Protein AF-A0A3P6AE21-F1 (afdb_monomer_lite)

Structure (mmCIF, N/CA/C/O backbone):
data_AF-A0A3P6AE21-F1
#
_entry.id   AF-A0A3P6AE21-F1
#
loop_
_atom_site.group_PDB
_atom_site.id
_atom_site.type_symbol
_atom_site.label_atom_id
_atom_site.label_alt_id
_atom_site.label_comp_id
_atom_site.label_asym_id
_atom_site.label_entity_id
_atom_site.label_seq_id
_atom_site.pdbx_PDB_ins_code
_atom_site.Cartn_x
_atom_site.Cartn_y
_atom_site.Cartn_z
_atom_site.occupancy
_atom_site.B_iso_or_equiv
_atom_site.auth_seq_id
_atom_site.auth_comp_id
_atom_site.auth_asym_id
_atom_site.auth_atom_id
_atom_site.pdbx_PDB_model_num
ATOM 1 N N . VAL A 1 1 ? 27.536 -0.405 -9.363 1.00 46.72 1 VAL A N 1
ATOM 2 C CA . VAL A 1 1 ? 26.654 0.353 -8.445 1.00 46.72 1 VAL A CA 1
ATOM 3 C C . VAL A 1 1 ? 25.291 0.403 -9.102 1.00 46.72 1 VAL A C 1
ATOM 5 O O . VAL A 1 1 ? 25.214 0.906 -10.214 1.00 46.72 1 VAL A O 1
ATOM 8 N N . VAL A 1 2 ? 24.264 -0.208 -8.501 1.00 55.75 2 VAL A N 1
ATOM 9 C CA . VAL A 1 2 ? 22.882 -0.083 -9.000 1.00 55.75 2 VAL A CA 1
ATOM 10 C C . VAL A 1 2 ? 22.559 1.412 -9.013 1.00 55.75 2 VAL A C 1
ATOM 12 O O . VAL A 1 2 ? 22.820 2.058 -7.994 1.00 55.75 2 VAL A O 1
ATOM 15 N N . PRO A 1 3 ? 22.088 1.996 -10.129 1.00 57.56 3 PRO A N 1
ATOM 16 C CA . PRO A 1 3 ? 21.729 3.402 -10.128 1.00 57.56 3 PRO A CA 1
ATOM 17 C C . PRO A 1 3 ? 20.688 3.596 -9.028 1.00 57.56 3 PRO A C 1
ATOM 19 O O . PRO A 1 3 ? 19.675 2.895 -9.006 1.00 57.56 3 PRO A O 1
ATOM 22 N N . LEU A 1 4 ? 20.971 4.498 -8.085 1.00 55.62 4 LEU A N 1
ATOM 23 C CA . LEU A 1 4 ? 20.009 4.934 -7.082 1.00 55.62 4 LEU A CA 1
ATOM 24 C C . LEU A 1 4 ? 18.908 5.675 -7.838 1.00 55.62 4 LEU A C 1
ATOM 26 O O . LEU A 1 4 ? 18.928 6.901 -7.928 1.00 55.62 4 LEU A O 1
ATOM 30 N N . ARG A 1 5 ? 17.984 4.928 -8.451 1.00 60.38 5 ARG A N 1
ATOM 31 C CA . ARG A 1 5 ? 16.749 5.502 -8.961 1.00 60.38 5 ARG A CA 1
ATOM 32 C C . ARG A 1 5 ? 16.083 6.121 -7.739 1.00 60.38 5 ARG A C 1
ATOM 34 O O . ARG A 1 5 ? 15.877 5.413 -6.746 1.00 60.38 5 ARG A O 1
ATOM 41 N N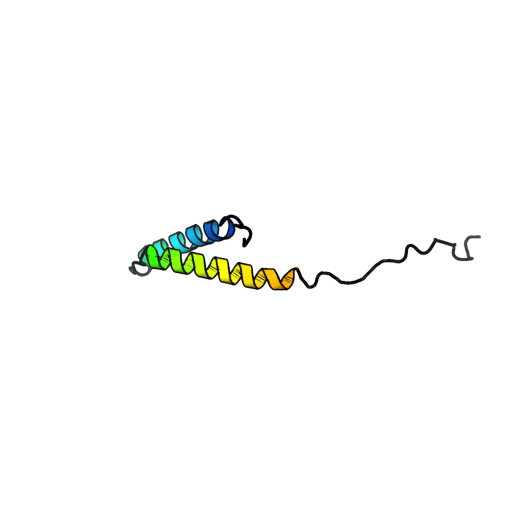 . PRO A 1 6 ? 15.879 7.442 -7.728 1.00 56.81 6 PRO A N 1
ATOM 42 C CA . PRO A 1 6 ? 15.331 8.087 -6.558 1.00 56.81 6 PRO A CA 1
ATOM 43 C C . PRO A 1 6 ? 13.982 7.444 -6.237 1.00 56.81 6 PRO A C 1
ATOM 45 O O . PRO A 1 6 ? 13.210 7.111 -7.129 1.00 56.81 6 PRO A O 1
ATOM 48 N N . GLN A 1 7 ? 13.725 7.246 -4.946 1.00 65.00 7 GLN A N 1
ATOM 49 C CA . GLN A 1 7 ? 12.584 6.508 -4.385 1.00 65.00 7 GLN A CA 1
ATOM 50 C C . GLN A 1 7 ? 11.227 7.201 -4.645 1.00 65.00 7 GLN A C 1
ATOM 52 O O . GLN A 1 7 ? 10.262 6.961 -3.919 1.00 65.00 7 GLN A O 1
ATOM 57 N N . PHE A 1 8 ? 11.156 8.104 -5.629 1.00 76.12 8 PHE A N 1
ATOM 58 C CA . PHE A 1 8 ? 9.982 8.904 -5.956 1.00 76.12 8 PHE A CA 1
ATOM 59 C C . PHE A 1 8 ? 8.773 8.027 -6.256 1.00 76.12 8 PHE A C 1
ATOM 61 O O . PHE A 1 8 ? 7.672 8.377 -5.839 1.00 76.12 8 PHE A O 1
ATOM 68 N N . ASP A 1 9 ? 8.988 6.853 -6.847 1.00 84.38 9 ASP A N 1
ATOM 69 C CA . ASP A 1 9 ? 7.916 5.904 -7.145 1.00 84.38 9 ASP A CA 1
ATOM 70 C C . ASP A 1 9 ? 7.248 5.370 -5.872 1.00 84.38 9 ASP A C 1
ATOM 72 O O . ASP A 1 9 ? 6.078 5.016 -5.905 1.00 84.38 9 ASP A O 1
ATOM 76 N N . THR A 1 10 ? 7.944 5.351 -4.728 1.00 91.12 10 THR A N 1
ATOM 77 C CA . THR A 1 10 ? 7.420 4.830 -3.453 1.00 91.12 10 THR A CA 1
ATOM 78 C C . THR A 1 10 ? 6.560 5.850 -2.703 1.00 91.12 10 THR A C 1
ATOM 80 O O . THR A 1 10 ? 5.629 5.472 -1.991 1.00 91.12 10 THR A O 1
ATOM 83 N N . PHE A 1 11 ? 6.828 7.150 -2.862 1.00 92.81 11 PHE A N 1
ATOM 84 C CA . PHE A 1 11 ? 6.086 8.217 -2.180 1.00 92.81 11 PHE A CA 1
ATOM 85 C C . PHE A 1 11 ? 4.556 8.157 -2.386 1.00 92.81 11 PHE A C 1
ATOM 87 O O . PHE A 1 11 ? 3.835 8.165 -1.380 1.00 92.81 11 PHE A O 1
ATOM 94 N N . PRO A 1 12 ? 4.017 8.037 -3.620 1.00 95.00 12 PRO A N 1
ATOM 95 C CA . PRO A 1 12 ? 2.570 7.941 -3.817 1.00 95.00 12 PRO A CA 1
ATOM 96 C C . PRO A 1 12 ? 1.962 6.706 -3.134 1.00 95.00 12 PRO A C 1
ATOM 98 O O . PRO A 1 12 ? 0.875 6.800 -2.557 1.00 95.00 12 PRO A O 1
ATOM 101 N N . TRP A 1 13 ? 2.675 5.573 -3.105 1.00 96.06 13 TRP A N 1
ATOM 102 C CA . TRP A 1 13 ? 2.227 4.374 -2.390 1.00 96.06 13 TRP A CA 1
ATOM 103 C C . TRP A 1 13 ? 2.153 4.595 -0.8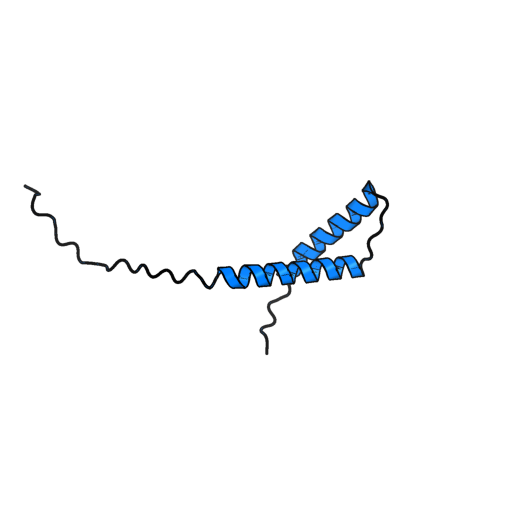79 1.00 96.06 13 TRP A C 1
ATOM 105 O O . TRP A 1 13 ? 1.186 4.160 -0.253 1.00 96.06 13 TRP A O 1
ATOM 115 N N . ILE A 1 14 ? 3.109 5.318 -0.288 1.00 96.25 14 ILE A N 1
ATOM 116 C CA . ILE A 1 14 ? 3.074 5.669 1.141 1.00 96.25 14 ILE A CA 1
ATOM 117 C C . ILE A 1 14 ? 1.827 6.506 1.449 1.00 96.25 14 ILE A C 1
ATOM 119 O O . ILE A 1 14 ? 1.068 6.162 2.358 1.00 96.25 14 ILE A O 1
ATOM 123 N N . CYS A 1 15 ? 1.560 7.562 0.671 1.00 97.31 15 CYS A N 1
ATOM 124 C CA . CYS A 1 15 ? 0.363 8.391 0.843 1.00 97.31 15 CYS A CA 1
ATOM 125 C C . CYS A 1 15 ? -0.927 7.566 0.730 1.00 97.31 15 CYS A C 1
ATOM 127 O O . CYS A 1 15 ? -1.827 7.689 1.567 1.00 97.31 15 CYS A O 1
ATOM 129 N N . TRP A 1 16 ? -1.001 6.685 -0.269 1.00 97.56 16 TRP A N 1
ATOM 130 C CA . TRP A 1 16 ? -2.146 5.807 -0.488 1.00 97.56 16 TRP A CA 1
ATOM 131 C C . TRP A 1 16 ? -2.379 4.840 0.678 1.00 97.56 16 TRP A C 1
ATOM 133 O O . TRP A 1 16 ? -3.505 4.686 1.156 1.00 97.56 16 TRP A O 1
ATOM 143 N N . TYR A 1 17 ? -1.325 4.197 1.182 1.00 98.12 17 TYR A N 1
ATOM 144 C CA . TYR A 1 17 ? -1.438 3.249 2.289 1.00 98.12 17 TYR A CA 1
ATOM 145 C C . TYR A 1 17 ? -1.729 3.930 3.633 1.00 98.12 17 TYR A C 1
ATOM 147 O O . TYR A 1 17 ? -2.512 3.383 4.411 1.00 98.12 17 TYR A O 1
ATOM 155 N N . ILE A 1 18 ? -1.236 5.150 3.874 1.00 98.19 18 ILE A N 1
ATOM 156 C CA . ILE A 1 18 ? -1.657 5.966 5.028 1.00 98.19 18 ILE A CA 1
ATOM 157 C C . ILE A 1 18 ? -3.155 6.281 4.943 1.00 98.19 18 ILE A C 1
ATOM 159 O O . ILE A 1 18 ? -3.880 6.122 5.929 1.00 98.19 18 ILE A O 1
ATOM 163 N N . TRP A 1 19 ? -3.643 6.687 3.767 1.00 98.44 19 TRP A N 1
ATOM 164 C CA . TRP A 1 19 ? -5.068 6.947 3.555 1.00 98.44 19 TRP A CA 1
ATOM 165 C C . TRP A 1 19 ? -5.918 5.693 3.821 1.00 98.44 19 TRP A C 1
ATOM 167 O O . TRP A 1 19 ? -6.906 5.769 4.557 1.00 98.44 19 TRP A O 1
ATOM 177 N N . LYS A 1 20 ? -5.494 4.522 3.322 1.00 97.88 20 LYS A N 1
ATOM 178 C CA . LYS A 1 20 ? -6.156 3.233 3.594 1.00 97.88 20 LYS A CA 1
ATOM 179 C C . LYS A 1 20 ? -6.158 2.889 5.083 1.00 97.88 20 LYS A C 1
ATOM 181 O O . LYS A 1 20 ? -7.211 2.544 5.613 1.00 97.88 20 LYS A O 1
ATOM 186 N N . ALA A 1 21 ? -5.020 3.008 5.769 1.00 98.19 21 ALA A N 1
ATOM 187 C CA . ALA A 1 21 ? -4.902 2.725 7.200 1.00 98.19 21 ALA A CA 1
ATOM 188 C C . ALA A 1 21 ? -5.816 3.633 8.039 1.00 98.19 21 ALA A C 1
ATOM 190 O O . ALA A 1 21 ? -6.536 3.153 8.918 1.00 98.19 21 ALA A O 1
ATOM 191 N N . ARG A 1 22 ? -5.860 4.934 7.719 1.00 98.06 22 ARG A N 1
ATOM 192 C CA . ARG A 1 22 ? -6.766 5.898 8.360 1.00 98.06 22 ARG A CA 1
ATOM 193 C C . ARG A 1 22 ? -8.229 5.508 8.161 1.00 98.06 22 ARG A C 1
ATOM 195 O O . ARG A 1 22 ? -8.997 5.520 9.119 1.00 98.06 22 ARG A O 1
ATOM 202 N N . ASN A 1 23 ? -8.613 5.150 6.939 1.00 98.38 23 ASN A N 1
ATOM 203 C CA . ASN A 1 23 ? -9.988 4.767 6.634 1.00 98.38 23 ASN A CA 1
ATOM 204 C C . ASN A 1 23 ? -10.365 3.431 7.289 1.00 98.38 23 ASN A C 1
ATOM 206 O O . ASN A 1 23 ? -11.461 3.303 7.819 1.00 98.38 23 ASN A O 1
ATOM 210 N N . ASN A 1 24 ? -9.456 2.457 7.332 1.00 98.00 24 ASN A N 1
ATOM 211 C CA . ASN A 1 24 ? -9.692 1.177 8.000 1.00 98.00 24 ASN A CA 1
ATOM 212 C C . ASN A 1 24 ? -9.912 1.366 9.511 1.00 98.00 24 ASN A C 1
ATOM 214 O O . ASN A 1 24 ? -10.823 0.775 10.090 1.00 98.00 24 ASN A O 1
ATOM 218 N N . LYS A 1 25 ? -9.159 2.281 10.132 1.00 97.38 25 LYS A N 1
ATOM 219 C CA . LYS A 1 25 ? -9.405 2.693 11.517 1.00 97.38 25 LYS A CA 1
ATOM 220 C C . LYS A 1 25 ? -10.772 3.360 11.678 1.00 97.38 25 LYS A C 1
ATOM 222 O O . LYS A 1 25 ? -11.482 3.036 12.622 1.00 97.38 25 LYS A O 1
ATOM 227 N N . LEU A 1 26 ? -11.134 4.276 10.778 1.00 97.81 26 LEU A N 1
ATOM 228 C CA . LEU A 1 26 ? -12.376 5.047 10.872 1.00 97.81 26 LEU A CA 1
ATOM 229 C C . LEU A 1 26 ? -13.631 4.186 10.671 1.00 97.81 26 LEU A C 1
ATOM 231 O O . LEU A 1 26 ? -14.582 4.321 11.430 1.00 97.81 26 LEU A O 1
ATOM 235 N N . PHE A 1 27 ? -13.631 3.313 9.664 1.00 98.12 27 PHE A N 1
ATOM 236 C CA . PHE A 1 27 ? -14.818 2.550 9.268 1.00 98.12 27 PHE A CA 1
ATOM 237 C C . PHE A 1 27 ? -14.895 1.162 9.909 1.00 98.12 27 PHE A C 1
ATOM 239 O O . PHE A 1 27 ? -15.993 0.674 10.152 1.00 98.12 27 PHE A O 1
ATOM 246 N N . ASN A 1 28 ? -13.753 0.536 10.216 1.00 97.44 28 ASN A N 1
ATOM 247 C CA . ASN A 1 28 ? -13.711 -0.836 10.738 1.00 97.44 28 ASN A CA 1
ATOM 248 C C . ASN A 1 28 ? -13.121 -0.933 12.154 1.00 97.44 28 ASN A C 1
ATOM 250 O O . ASN A 1 28 ? -12.994 -2.039 12.677 1.00 97.44 28 ASN A O 1
ATOM 254 N N . GLY A 1 29 ? -12.685 0.180 12.757 1.00 97.06 29 GLY A N 1
ATOM 255 C CA . GLY A 1 29 ? -12.040 0.190 14.076 1.00 97.06 29 GLY A CA 1
ATOM 256 C C . GLY A 1 29 ? -10.669 -0.498 14.123 1.00 97.06 29 GLY A C 1
ATOM 257 O O . GLY A 1 29 ? -10.108 -0.670 15.203 1.00 97.06 29 GLY A O 1
ATOM 258 N N . LYS A 1 30 ? -10.109 -0.903 12.974 1.00 96.81 30 LYS A N 1
ATOM 259 C CA . LYS A 1 30 ? -8.841 -1.642 12.903 1.00 96.81 30 LYS A CA 1
ATOM 260 C C . LYS A 1 30 ? -7.666 -0.682 12.774 1.00 96.81 30 LYS A C 1
ATOM 262 O O . LYS A 1 30 ? -7.574 0.074 11.809 1.00 96.81 30 LYS A O 1
ATOM 267 N N . VAL A 1 31 ? -6.745 -0.738 13.731 1.00 96.38 31 VAL A N 1
ATOM 268 C CA . VAL A 1 31 ? -5.498 0.032 13.686 1.00 96.38 31 VAL A CA 1
ATOM 269 C C . VAL A 1 31 ? -4.444 -0.779 12.940 1.00 96.38 31 VAL A C 1
ATOM 271 O O . VAL A 1 31 ? -4.125 -1.894 13.336 1.00 96.38 31 VAL A O 1
ATOM 274 N N . VAL A 1 32 ? -3.913 -0.206 11.862 1.00 96.81 32 VAL A N 1
ATOM 275 C CA . VAL A 1 32 ? -2.783 -0.768 11.111 1.00 96.81 32 VAL A CA 1
ATOM 276 C C . VAL A 1 32 ? -1.501 -0.119 11.622 1.00 96.81 32 VAL A C 1
ATOM 278 O O . VAL A 1 32 ? -1.469 1.097 11.831 1.00 96.81 32 VAL A O 1
ATOM 281 N N . SER A 1 33 ? -0.454 -0.915 11.840 1.00 97.75 33 SER A N 1
ATOM 282 C CA . SER A 1 33 ? 0.825 -0.395 12.315 1.00 97.75 33 SER A CA 1
ATOM 283 C C . SER A 1 33 ? 1.472 0.518 11.263 1.00 97.75 33 SER A C 1
ATOM 285 O O . SER A 1 33 ? 1.411 0.218 10.064 1.00 97.75 33 SER A O 1
ATOM 287 N N . PRO A 1 34 ? 2.135 1.618 11.665 1.00 96.19 34 PRO A N 1
ATOM 288 C CA . PRO A 1 34 ? 2.903 2.446 10.739 1.00 96.19 34 PRO A CA 1
ATOM 289 C C . PRO A 1 34 ? 3.996 1.662 10.001 1.00 96.19 34 PRO A C 1
ATOM 291 O O . PRO A 1 34 ? 4.242 1.932 8.827 1.00 96.19 34 PRO A O 1
ATOM 294 N N . ILE A 1 35 ? 4.618 0.672 10.660 1.00 97.44 35 ILE A N 1
ATOM 295 C CA . ILE A 1 35 ? 5.658 -0.154 10.029 1.00 97.44 35 ILE A CA 1
ATOM 296 C C . ILE A 1 35 ? 5.066 -1.046 8.935 1.00 97.44 35 ILE A C 1
ATOM 298 O O . ILE A 1 35 ? 5.570 -1.032 7.815 1.00 97.44 35 ILE A O 1
ATOM 302 N N . ASP A 1 36 ? 3.940 -1.709 9.212 1.00 97.19 36 ASP A N 1
ATOM 303 C CA . ASP A 1 36 ? 3.232 -2.545 8.236 1.00 97.19 36 ASP A CA 1
ATOM 304 C C . ASP A 1 36 ? 2.774 -1.696 7.043 1.00 97.19 36 ASP A C 1
ATOM 306 O O . ASP A 1 36 ? 2.901 -2.097 5.890 1.00 97.19 36 ASP A O 1
ATOM 310 N N . THR A 1 37 ? 2.292 -0.477 7.310 1.00 97.00 37 THR A N 1
ATOM 311 C CA . THR A 1 37 ? 1.888 0.492 6.278 1.00 97.00 37 THR A CA 1
ATOM 312 C C . THR A 1 37 ? 3.054 0.827 5.344 1.00 97.00 37 THR A C 1
ATOM 314 O O . THR A 1 37 ? 2.883 0.832 4.124 1.00 97.00 37 THR A O 1
ATOM 317 N N . LEU A 1 38 ? 4.244 1.079 5.902 1.00 96.12 38 LEU A N 1
ATOM 318 C CA . LEU A 1 38 ? 5.448 1.376 5.125 1.00 96.12 38 LEU A CA 1
ATOM 319 C C . LEU A 1 38 ? 5.929 0.155 4.332 1.00 96.12 38 LEU A C 1
ATOM 321 O O . LEU A 1 38 ? 6.290 0.289 3.162 1.00 96.12 38 LEU A O 1
ATOM 325 N N . GLN A 1 39 ? 5.910 -1.032 4.942 1.00 96.69 39 GLN A N 1
ATOM 326 C CA . GLN A 1 39 ? 6.286 -2.281 4.279 1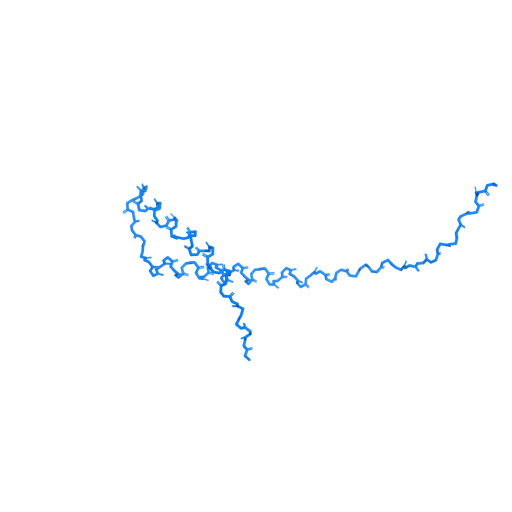.00 96.69 39 GLN A CA 1
ATOM 327 C C . GLN A 1 39 ? 5.369 -2.577 3.093 1.00 96.69 39 GLN A C 1
ATOM 329 O O . GLN A 1 39 ? 5.860 -2.824 1.994 1.00 96.69 39 GLN A O 1
ATOM 334 N N . HIS A 1 40 ? 4.053 -2.467 3.277 1.00 96.88 40 HIS A N 1
ATOM 335 C CA . HIS A 1 40 ? 3.093 -2.639 2.192 1.00 96.88 40 HIS A CA 1
ATOM 336 C C . HIS A 1 40 ? 3.302 -1.635 1.057 1.00 96.88 40 HIS A C 1
ATOM 338 O O . HIS A 1 40 ? 3.315 -2.032 -0.104 1.00 96.88 40 HIS A O 1
ATOM 344 N N . ALA A 1 41 ? 3.507 -0.354 1.374 1.00 96.56 41 ALA A N 1
ATOM 345 C CA . ALA A 1 41 ? 3.786 0.658 0.358 1.00 96.56 41 ALA A CA 1
ATOM 346 C C . ALA A 1 41 ? 5.067 0.352 -0.435 1.00 96.56 41 ALA A C 1
ATOM 348 O O . ALA A 1 41 ? 5.091 0.503 -1.653 1.00 96.56 41 ALA A O 1
ATOM 349 N N . SER A 1 42 ? 6.118 -0.103 0.252 1.00 94.44 42 SER A N 1
ATOM 350 C CA . SER A 1 42 ? 7.419 -0.393 -0.360 1.00 94.44 42 SER A CA 1
ATOM 351 C C . SER A 1 42 ? 7.362 -1.621 -1.270 1.00 94.44 42 SER A C 1
ATOM 353 O O . SER A 1 42 ? 7.884 -1.583 -2.383 1.00 94.44 42 SER A O 1
ATOM 355 N N . LEU A 1 43 ? 6.690 -2.684 -0.816 1.00 95.56 43 LEU A N 1
ATOM 356 C CA . LEU A 1 43 ? 6.474 -3.902 -1.597 1.00 95.56 43 LEU A CA 1
ATOM 357 C C . LEU A 1 43 ? 5.652 -3.620 -2.854 1.00 95.56 43 LEU A C 1
ATOM 359 O O . LEU A 1 43 ? 6.018 -4.067 -3.935 1.00 95.56 43 LEU A O 1
ATOM 363 N N . GLU A 1 44 ? 4.576 -2.844 -2.732 1.00 96.00 44 GLU A N 1
ATOM 364 C CA . GLU A 1 44 ? 3.724 -2.504 -3.872 1.00 96.00 44 GLU A CA 1
ATOM 365 C C . GLU A 1 44 ? 4.476 -1.665 -4.913 1.00 96.00 44 GLU A C 1
ATOM 367 O O . GLU A 1 44 ? 4.418 -1.959 -6.105 1.00 96.00 44 GLU A O 1
ATOM 372 N N . ALA A 1 45 ? 5.256 -0.677 -4.461 1.00 93.62 45 ALA A N 1
ATOM 373 C CA . ALA A 1 45 ? 6.098 0.135 -5.335 1.00 93.62 45 ALA A CA 1
ATOM 374 C C . ALA A 1 45 ? 7.121 -0.713 -6.106 1.00 93.62 45 ALA A C 1
ATOM 376 O O . ALA A 1 45 ? 7.367 -0.485 -7.290 1.00 93.62 45 ALA A O 1
ATOM 377 N N . GLU A 1 46 ? 7.727 -1.700 -5.442 1.00 92.00 46 GLU A N 1
ATOM 378 C CA . GLU A 1 46 ? 8.660 -2.629 -6.074 1.00 92.00 46 GLU A CA 1
ATOM 379 C C . GLU A 1 46 ? 7.972 -3.576 -7.060 1.00 92.00 46 GLU A C 1
ATOM 381 O O . GLU A 1 46 ? 8.484 -3.768 -8.163 1.00 92.00 46 GLU A O 1
ATOM 386 N N . CYS A 1 47 ? 6.827 -4.150 -6.687 1.00 93.25 47 CYS A N 1
ATOM 387 C CA . CYS A 1 47 ? 6.044 -5.020 -7.560 1.00 93.25 47 CYS A CA 1
ATOM 388 C C . CYS A 1 47 ? 5.612 -4.287 -8.829 1.00 93.25 47 CYS A C 1
ATOM 390 O O . CYS A 1 47 ? 5.789 -4.815 -9.925 1.00 93.25 47 CYS A O 1
ATOM 392 N N . TRP A 1 48 ? 5.107 -3.061 -8.681 1.00 91.62 48 TRP A N 1
ATOM 393 C CA . TRP A 1 48 ? 4.685 -2.241 -9.808 1.00 91.62 48 TRP A CA 1
ATOM 394 C C . TRP A 1 48 ? 5.859 -1.923 -10.734 1.00 91.62 48 TRP A C 1
ATOM 396 O O . TRP A 1 48 ? 5.794 -2.212 -11.923 1.00 91.62 48 TRP A O 1
ATOM 406 N N . ARG A 1 49 ? 6.987 -1.459 -10.181 1.00 88.38 49 ARG A N 1
ATOM 407 C CA . ARG A 1 49 ? 8.200 -1.189 -10.963 1.00 88.38 49 ARG A CA 1
ATOM 408 C C . ARG A 1 49 ? 8.670 -2.415 -11.756 1.00 88.38 49 ARG A C 1
ATOM 410 O O . ARG A 1 49 ? 8.933 -2.301 -12.946 1.00 88.38 49 ARG A O 1
ATOM 417 N N . LYS A 1 50 ? 8.733 -3.592 -11.122 1.00 88.94 50 LYS A N 1
ATOM 418 C CA . LYS A 1 50 ? 9.139 -4.847 -11.787 1.00 88.94 50 LYS A CA 1
ATOM 419 C C . LYS A 1 50 ? 8.169 -5.292 -12.882 1.00 88.94 50 LYS A C 1
ATOM 421 O O . LYS A 1 50 ? 8.585 -5.995 -13.801 1.00 88.94 50 LYS A O 1
ATOM 426 N N . ALA A 1 51 ? 6.884 -4.964 -12.752 1.00 89.62 51 ALA A N 1
ATOM 427 C CA . ALA A 1 51 ? 5.891 -5.253 -13.779 1.00 89.62 51 ALA A CA 1
ATOM 428 C C . ALA A 1 51 ? 6.102 -4.347 -15.001 1.00 89.62 51 ALA A C 1
ATOM 430 O O . ALA A 1 51 ? 6.184 -4.855 -16.115 1.00 89.62 51 ALA A O 1
ATOM 431 N N . THR A 1 52 ? 6.306 -3.046 -14.778 1.00 84.62 52 THR A N 1
ATOM 432 C CA . THR A 1 52 ? 6.508 -2.055 -15.845 1.00 84.62 52 THR A CA 1
ATOM 433 C C . THR A 1 52 ? 7.840 -2.234 -16.585 1.00 84.62 52 THR A C 1
ATOM 435 O O . THR A 1 52 ? 7.899 -2.059 -17.796 1.00 84.62 52 THR A O 1
ATOM 438 N N . GLU A 1 53 ? 8.906 -2.676 -15.904 1.00 78.62 53 GLU A N 1
ATOM 439 C CA . GLU A 1 53 ? 10.221 -2.945 -16.521 1.00 78.62 53 GLU A CA 1
ATOM 440 C C . GLU A 1 53 ? 10.182 -3.977 -17.671 1.00 78.62 53 GLU A C 1
ATOM 442 O O . GLU A 1 53 ? 11.085 -3.994 -18.504 1.00 78.62 53 GLU A O 1
ATOM 447 N N . LYS A 1 54 ? 9.168 -4.852 -17.729 1.00 59.53 54 LYS A N 1
ATOM 448 C CA . LYS A 1 54 ? 9.034 -5.872 -18.787 1.00 59.53 54 LYS A CA 1
ATOM 449 C C . LYS A 1 54 ? 8.271 -5.385 -20.017 1.00 59.53 54 LYS A C 1
ATOM 451 O O . LYS A 1 54 ? 8.372 -6.012 -21.070 1.00 59.53 54 LYS A O 1
ATOM 456 N N . GLU A 1 55 ? 7.501 -4.313 -19.882 1.00 58.25 55 GLU A N 1
ATOM 457 C CA . GLU A 1 55 ? 6.662 -3.793 -20.961 1.00 58.25 55 GLU A CA 1
ATOM 458 C C . GLU A 1 55 ? 7.469 -2.883 -21.899 1.00 58.25 55 GLU A C 1
ATOM 460 O O . GLU A 1 55 ? 7.294 -2.964 -23.109 1.00 58.25 55 GLU A O 1
ATOM 465 N N . GLU A 1 56 ? 8.459 -2.145 -21.385 1.00 56.50 56 GLU A N 1
ATOM 466 C CA . GLU A 1 56 ? 9.299 -1.243 -22.199 1.00 56.50 56 GLU A CA 1
ATOM 467 C C . GLU A 1 56 ? 10.339 -1.958 -23.089 1.00 56.50 56 GLU A C 1
ATOM 469 O O . GLU A 1 56 ? 10.981 -1.328 -23.922 1.00 56.50 56 GLU A O 1
ATOM 474 N N . ALA A 1 57 ? 10.519 -3.276 -22.947 1.00 55.88 57 ALA A N 1
ATOM 475 C CA . ALA A 1 57 ? 11.459 -4.057 -23.763 1.00 55.88 57 ALA A CA 1
ATOM 476 C C . ALA A 1 57 ? 10.837 -4.644 -25.050 1.00 55.88 57 ALA A C 1
ATOM 478 O O . ALA A 1 57 ? 11.511 -5.385 -25.760 1.00 55.88 57 ALA A O 1
ATOM 479 N N . ASN A 1 58 ? 9.562 -4.357 -25.340 1.00 48.38 58 ASN A N 1
ATOM 480 C CA . ASN A 1 58 ? 8.850 -4.854 -26.527 1.00 48.38 58 ASN A CA 1
ATOM 481 C C . ASN A 1 58 ? 8.339 -3.717 -27.435 1.00 48.38 58 ASN A C 1
ATOM 483 O O . ASN A 1 58 ? 7.329 -3.888 -28.112 1.00 48.38 58 ASN A O 1
ATOM 487 N N . GLU A 1 59 ? 9.026 -2.572 -27.465 1.00 50.53 59 GLU A N 1
ATOM 488 C CA . GLU A 1 59 ? 8.792 -1.508 -28.461 1.00 50.53 59 GLU A CA 1
ATOM 489 C C . GLU A 1 59 ? 9.846 -1.491 -29.585 1.00 50.53 59 GLU A C 1
ATOM 491 O O . GLU A 1 59 ? 9.932 -0.532 -30.340 1.00 50.53 59 GLU A O 1
ATOM 496 N N . ASP A 1 60 ? 10.594 -2.582 -29.776 1.00 49.84 60 ASP A N 1
ATOM 497 C CA . ASP A 1 60 ? 11.317 -2.828 -31.029 1.00 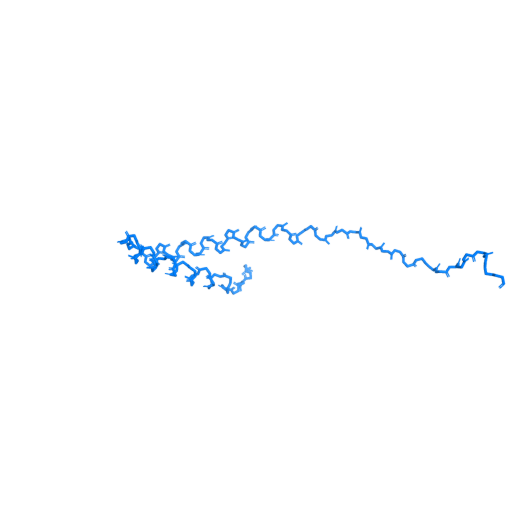49.84 60 ASP A CA 1
ATOM 498 C C . ASP A 1 60 ? 10.384 -3.554 -32.016 1.00 49.84 60 ASP A C 1
ATOM 500 O O . ASP A 1 60 ? 10.613 -4.705 -32.397 1.00 49.84 60 ASP A O 1
ATOM 504 N N . HIS A 1 61 ? 9.284 -2.902 -32.411 1.00 51.44 61 HIS A N 1
ATOM 505 C CA . HIS A 1 61 ? 8.660 -3.237 -33.688 1.00 51.44 61 HIS A CA 1
ATOM 506 C C . HIS A 1 61 ? 9.351 -2.408 -34.764 1.00 51.44 61 HIS A C 1
ATOM 508 O O . HIS A 1 61 ? 9.099 -1.218 -34.938 1.00 51.44 61 HIS A O 1
ATOM 514 N N . ASP A 1 62 ? 10.278 -3.088 -35.427 1.00 51.50 62 ASP A N 1
ATOM 515 C CA . ASP A 1 62 ? 10.684 -2.876 -36.806 1.00 51.50 62 ASP A CA 1
ATOM 516 C C . ASP A 1 62 ? 9.473 -2.504 -37.681 1.00 51.50 62 ASP A C 1
ATOM 518 O O . ASP A 1 62 ? 8.717 -3.359 -38.129 1.00 51.50 62 ASP A O 1
ATOM 522 N N . ASP A 1 63 ? 9.272 -1.208 -37.889 1.00 48.00 63 ASP A N 1
ATOM 523 C CA . ASP A 1 63 ? 8.674 -0.692 -39.112 1.00 48.00 63 ASP A CA 1
ATOM 524 C C . ASP A 1 63 ? 9.467 0.560 -39.482 1.00 48.00 63 ASP A C 1
ATOM 526 O O . ASP A 1 63 ? 9.153 1.683 -39.093 1.00 48.00 63 ASP A O 1
ATOM 530 N N . SER A 1 64 ? 10.593 0.349 -40.167 1.00 43.47 64 SER A N 1
ATOM 531 C CA . SER A 1 64 ? 11.068 1.354 -41.112 1.00 43.47 64 SER A CA 1
ATOM 532 C C . SER A 1 64 ? 10.060 1.405 -42.257 1.00 43.47 64 SER A C 1
ATOM 534 O O . SER A 1 64 ? 10.046 0.464 -43.052 1.00 43.47 64 SER A O 1
ATOM 536 N N . PRO A 1 65 ? 9.313 2.501 -42.478 1.00 45.47 65 PRO A N 1
ATOM 537 C CA . PRO A 1 65 ? 8.861 2.775 -43.820 1.00 45.47 65 PRO A CA 1
ATOM 538 C C . PRO A 1 65 ? 10.122 3.187 -44.570 1.00 45.47 65 PRO A C 1
ATOM 540 O O . PRO A 1 65 ? 10.671 4.276 -44.384 1.00 45.47 65 PRO A O 1
ATOM 543 N N . THR A 1 66 ? 10.630 2.264 -45.378 1.00 38.69 66 THR A N 1
ATOM 544 C CA . THR A 1 66 ? 11.461 2.575 -46.529 1.00 38.69 66 THR A CA 1
ATOM 545 C C . THR A 1 66 ? 10.892 3.833 -47.187 1.00 38.69 66 THR A C 1
ATOM 547 O O . THR A 1 66 ? 9.809 3.801 -47.761 1.00 38.69 66 THR A O 1
ATOM 550 N N . THR A 1 67 ? 11.601 4.961 -47.082 1.00 49.97 67 THR A N 1
ATOM 551 C CA . THR A 1 67 ? 11.378 6.128 -47.941 1.00 49.97 67 THR A CA 1
ATOM 552 C C . THR A 1 67 ? 11.775 5.714 -49.353 1.00 49.97 67 THR A C 1
ATOM 554 O O . THR A 1 67 ? 12.882 5.970 -49.827 1.00 49.97 67 THR A O 1
ATOM 557 N N . GLU A 1 68 ? 10.884 4.982 -50.005 1.00 54.97 68 GLU A N 1
ATOM 558 C CA . GLU A 1 68 ? 10.915 4.728 -51.427 1.00 54.97 68 GLU A CA 1
ATOM 559 C C . GLU A 1 68 ? 10.393 5.976 -52.129 1.00 54.97 68 GLU A C 1
ATOM 561 O O . GLU A 1 68 ? 9.248 6.395 -51.986 1.00 54.97 68 GLU A O 1
ATOM 566 N N . PHE A 1 69 ? 11.333 6.614 -52.823 1.00 55.50 69 PHE A N 1
ATOM 567 C CA . PHE A 1 69 ? 11.142 7.646 -53.828 1.00 55.50 69 PHE A CA 1
ATOM 568 C C . PHE A 1 69 ? 9.776 7.541 -54.524 1.00 55.50 69 PHE A C 1
ATOM 570 O O . PHE A 1 69 ? 9.537 6.625 -55.314 1.00 55.50 69 PHE A O 1
ATOM 577 N N . GLU A 1 70 ? 8.918 8.537 -54.300 1.00 58.03 70 GLU A N 1
ATOM 578 C CA . GLU A 1 70 ? 7.765 8.795 -55.155 1.00 58.03 70 GLU A CA 1
ATOM 579 C C . GLU A 1 70 ? 8.235 8.913 -56.611 1.00 58.03 70 GLU A C 1
ATOM 581 O O . GLU A 1 70 ? 8.856 9.894 -57.017 1.00 58.03 70 GLU A O 1
ATOM 586 N N . THR A 1 71 ? 7.918 7.909 -57.425 1.00 60.69 71 THR A N 1
ATOM 587 C CA . THR A 1 71 ? 7.936 8.024 -58.886 1.00 60.69 71 THR A CA 1
ATOM 588 C C . THR A 1 71 ? 6.576 7.604 -59.439 1.00 60.69 71 THR A C 1
ATOM 590 O O . THR A 1 71 ? 6.379 6.508 -59.941 1.00 60.69 71 THR A O 1
ATOM 593 N N . VAL A 1 72 ? 5.633 8.533 -59.249 1.00 65.94 72 VAL A N 1
ATOM 594 C CA . VAL A 1 72 ? 4.462 8.913 -60.066 1.00 65.94 72 VAL A CA 1
ATOM 595 C C . VAL A 1 72 ? 3.667 7.804 -60.802 1.00 65.94 72 VAL A C 1
ATOM 597 O O . VAL A 1 72 ? 4.187 7.173 -61.722 1.00 65.94 72 VAL A O 1
ATOM 600 N N . PRO A 1 73 ? 2.350 7.652 -60.534 1.00 66.62 73 PRO A N 1
ATOM 601 C CA . PRO A 1 73 ? 1.472 6.776 -61.315 1.00 66.62 73 PRO A CA 1
ATOM 602 C C . PRO A 1 73 ? 1.101 7.347 -62.714 1.00 66.62 73 PRO A C 1
ATOM 604 O O . PRO A 1 73 ? 0.914 8.555 -62.864 1.00 66.62 73 PRO A O 1
ATOM 607 N N . PRO A 1 74 ? 0.932 6.495 -63.751 1.00 67.69 74 PRO A N 1
ATOM 608 C CA . PRO A 1 74 ? 0.963 6.891 -65.173 1.00 67.69 74 PRO A CA 1
ATOM 609 C C . PRO A 1 74 ? -0.335 7.488 -65.775 1.00 67.69 74 PRO A C 1
ATOM 611 O O . PRO A 1 74 ? -0.584 7.315 -66.964 1.00 67.69 74 PRO A O 1
ATOM 614 N N . TRP A 1 75 ? -1.213 8.123 -64.992 1.00 63.56 75 TRP A N 1
ATOM 615 C CA . TRP A 1 75 ? -2.575 8.492 -65.449 1.00 63.56 75 TRP A CA 1
ATOM 616 C C . TRP A 1 75 ? -3.021 9.908 -65.060 1.00 63.56 75 TRP A C 1
ATOM 618 O O . TRP A 1 75 ? -4.212 10.193 -64.950 1.00 63.56 75 TRP A O 1
ATOM 628 N N . ILE A 1 76 ? -2.068 10.826 -64.921 1.00 62.56 76 ILE A N 1
ATOM 62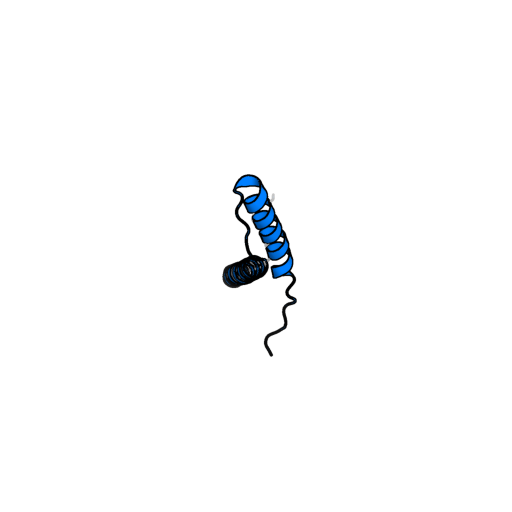9 C CA . ILE A 1 76 ? -2.369 12.259 -64.985 1.00 62.56 76 ILE A CA 1
ATOM 630 C C . ILE A 1 76 ? -2.401 12.637 -66.480 1.00 62.56 76 ILE A C 1
ATOM 632 O O . ILE A 1 76 ? -1.381 12.434 -67.142 1.00 62.56 76 ILE A O 1
ATOM 636 N N . PRO A 1 77 ? -3.541 13.093 -67.035 1.00 61.38 77 PRO A N 1
ATOM 637 C CA . PRO A 1 77 ? -3.596 13.603 -68.404 1.00 61.38 77 PRO A CA 1
ATOM 638 C C . PRO A 1 77 ? -2.838 14.925 -68.570 1.00 61.38 77 PRO A C 1
ATOM 640 O O . PRO A 1 77 ? -2.751 15.697 -67.587 1.00 61.38 77 PRO A O 1
#

Secondary structure (DSSP, 8-state):
------GGGHHHHHHHHHHHHHHHHHHH-PPPPHHHHHHHHH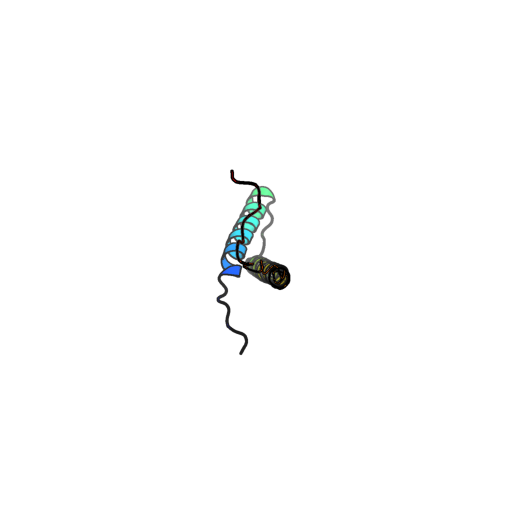HHHHHHHHHHTTTGGG---------------S---

pLDDT: mean 78.84, std 20.01, range [38.69, 98.44]

Organism: Brassica oleracea (NCBI:txid3712)

Sequence (77 aa):
VVPLRPQFDTFPWICWYIWKARNNKLFNGKVVSPIDTLQHASLEAECWRKATEKEEANEDHDDSPTTEFETVPPWIP

Foldseek 3Di:
DPPPPDCVLLVVLLVVLVVVQVVCCVPVVDHDDNVVSSVRSVVVSVVVVVVVVVVVVPPPPDDDPPPDDDDDDDDDD

Radius of gyration: 25.4 Å; chains: 1; bounding box: 42×20×82 Å